Protein 6J44 (pdb70)

Structure (mmCIF, N/CA/C/O backbone):
data_6J44
#
_entry.id   6J44
#
_cell.length_a   66.982
_cell.length_b   66.982
_cell.length_c   35.462
_cell.angle_alpha   90.000
_cell.angle_beta   90.000
_cell.angle_gamma   120.000
#
_symmetry.space_group_name_H-M   'P 3'
#
loop_
_entity.id
_entity.type
_entity.pdbx_description
1 polymer 'DNA repair protein complementing XP-A cells'
2 non-polymer 'ZINC ION'
3 water water
#
loop_
_atom_site.group_PDB
_atom_site.id
_atom_site.type_symbol
_atom_site.label_atom_id
_atom_site.label_alt_id
_atom_site.label_comp_id
_atom_site.label_asym_id
_atom_site.label_entity_id
_atom_site.label_seq_id
_atom_site.pdbx_PDB_ins_code
_atom_site.Cartn_x
_atom_site.Cartn_y
_atom_site.Cartn_z
_atom_site.occupancy
_atom_site.B_iso_or_equiv
_atom_site.auth_seq_id
_atom_site.auth_comp_id
_atom_site.auth_asym_id
_atom_site.auth_atom_id
_atom_site.pdbx_PDB_model_num
ATOM 1 N N . MET A 1 4 ? 8.884 10.488 27.146 1.00 64.04 98 MET A N 1
ATOM 2 C CA . MET A 1 4 ? 9.590 10.962 25.903 1.00 61.09 98 MET A CA 1
ATOM 3 C C . MET A 1 4 ? 11.029 11.424 26.193 1.00 55.01 98 MET A C 1
ATOM 4 O O . MET A 1 4 ? 11.231 12.457 26.842 1.00 51.44 98 MET A O 1
ATOM 9 N N . GLU A 1 5 ? 12.022 10.663 25.721 1.00 52.89 99 GLU A N 1
ATOM 10 C CA . GLU A 1 5 ? 13.437 10.948 26.053 1.00 48.95 99 GLU A CA 1
ATOM 11 C C . GLU A 1 5 ? 13.867 12.323 25.595 1.00 46.78 99 GLU A C 1
ATOM 12 O O . GLU A 1 5 ? 14.585 12.995 26.317 1.00 47.77 99 GLU A O 1
ATOM 18 N N . PHE A 1 6 ? 13.430 12.711 24.394 1.00 45.26 100 PHE A N 1
ATOM 19 C CA . PHE A 1 6 ? 13.684 14.050 23.828 1.00 48.70 100 PHE A CA 1
ATOM 20 C C . PHE A 1 6 ? 13.461 15.176 24.826 1.00 51.63 100 PHE A C 1
ATOM 21 O O . PHE A 1 6 ? 14.260 16.116 24.881 1.00 49.61 100 PHE A O 1
ATOM 29 N N . ASP A 1 7 ? 12.398 15.075 25.630 1.00 51.86 101 ASP A N 1
ATOM 30 C CA . ASP A 1 7 ? 12.059 16.133 26.601 1.00 53.38 101 ASP A CA 1
ATOM 31 C C . ASP A 1 7 ? 12.988 16.246 27.809 1.00 48.67 101 ASP A C 1
ATOM 32 O O . ASP A 1 7 ? 12.913 17.228 28.544 1.00 45.81 101 ASP A O 1
ATOM 37 N N . TYR A 1 8 ? 13.868 15.269 27.998 1.00 48.85 102 TYR A N 1
ATOM 38 C CA . TYR A 1 8 ? 14.814 15.272 29.096 1.00 45.99 102 TYR A CA 1
ATOM 39 C C . TYR A 1 8 ? 16.214 15.547 28.544 1.00 49.63 102 TYR A C 1
ATOM 40 O O . TYR A 1 8 ? 16.779 14.743 27.775 1.00 47.47 102 TYR A O 1
ATOM 49 N N . VAL A 1 9 ? 16.754 16.693 28.943 1.00 47.79 103 VAL A N 1
ATOM 50 C CA . VAL A 1 9 ? 18.016 17.225 28.446 1.00 45.00 103 VAL A CA 1
ATOM 51 C C . VAL A 1 9 ? 19.062 16.924 29.485 1.00 45.45 103 VAL A C 1
ATOM 52 O O . VAL A 1 9 ? 18.886 17.326 30.636 1.00 42.68 103 VAL A O 1
ATOM 56 N N . ILE A 1 10 ? 20.115 16.193 29.095 1.00 39.24 104 ILE A N 1
ATOM 57 C CA . ILE A 1 10 ? 21.294 15.978 29.918 1.00 42.05 104 ILE A CA 1
ATOM 58 C C . ILE A 1 10 ? 22.059 17.298 29.976 1.00 44.77 104 ILE A C 1
ATOM 59 O O . ILE A 1 10 ? 22.367 17.879 28.926 1.00 40.23 104 ILE A O 1
ATOM 64 N N . CYS A 1 11 ? 22.367 17.760 31.196 1.00 39.82 105 CYS A N 1
ATOM 65 C CA . CYS A 1 11 ? 23.123 18.988 31.393 1.00 42.72 105 CYS A CA 1
ATOM 66 C C . CYS A 1 11 ? 24.599 18.755 31.018 1.00 43.19 105 CYS A C 1
ATOM 67 O O . CYS A 1 11 ? 25.224 17.818 31.490 1.00 39.09 105 CYS A O 1
ATOM 70 N N . GLU A 1 12 ? 25.143 19.626 30.176 1.00 44.59 106 GLU A N 1
ATOM 71 C CA . GLU A 1 12 ? 26.544 19.482 29.746 1.00 42.45 106 GLU A CA 1
ATOM 72 C C . GLU A 1 12 ? 27.563 19.809 30.825 1.00 44.28 106 GLU A C 1
ATOM 73 O O . GLU A 1 12 ? 28.761 19.628 30.608 1.00 49.64 106 GLU A O 1
ATOM 79 N N . GLU A 1 13 ? 27.104 20.312 31.978 1.00 45.06 107 GLU A N 1
ATOM 80 C CA . GLU A 1 13 ? 27.970 20.652 33.096 1.00 46.86 107 GLU A CA 1
ATOM 81 C C . GLU A 1 13 ? 27.893 19.581 34.169 1.00 48.02 107 GLU A C 1
ATOM 82 O O . GLU A 1 13 ? 28.897 18.955 34.471 1.00 48.99 107 GLU A O 1
ATOM 88 N N . CYS A 1 14 ? 26.711 19.371 34.736 1.00 46.25 108 CYS A N 1
ATOM 89 C CA . CYS A 1 14 ? 26.541 18.393 35.840 1.00 47.37 108 CYS A CA 1
ATOM 90 C C . CYS A 1 14 ? 26.190 16.993 35.384 1.00 49.85 108 CYS A C 1
ATOM 91 O O . CYS A 1 14 ? 26.264 16.060 36.189 1.00 45.68 108 CYS A O 1
ATOM 94 N N . GLY A 1 15 ? 25.783 16.833 34.119 1.00 41.76 109 GLY A N 1
ATOM 95 C CA . GLY A 1 15 ? 25.421 15.515 33.599 1.00 44.27 109 GLY A CA 1
ATOM 96 C C . GLY A 1 15 ? 24.034 15.038 33.993 1.00 42.64 109 GLY A C 1
ATOM 97 O O . GLY A 1 15 ? 23.649 13.950 33.614 1.00 45.36 109 GLY A O 1
ATOM 98 N N . LYS A 1 16 ? 23.265 15.860 34.719 1.00 47.93 110 LYS A N 1
ATOM 99 C CA . LYS A 1 16 ? 21.931 15.466 35.181 1.00 47.67 110 LYS A CA 1
ATOM 100 C C . LYS A 1 16 ? 20.875 16.010 34.273 1.00 43.14 110 LYS A C 1
ATOM 101 O O . LYS A 1 16 ? 21.017 17.117 33.749 1.00 41.38 110 LYS A O 1
ATOM 107 N N . GLU A 1 17 ? 19.796 15.247 34.142 1.00 41.41 111 GLU A N 1
ATOM 108 C CA . GLU A 1 17 ? 18.682 15.626 33.279 1.00 48.60 111 GLU A CA 1
ATOM 109 C C . GLU A 1 17 ? 17.804 16.723 33.863 1.00 48.14 111 GLU A C 1
ATOM 110 O O . GLU A 1 17 ? 17.613 16.820 35.081 1.00 48.30 111 GLU A O 1
ATOM 116 N N . PHE A 1 18 ? 17.324 17.572 32.968 1.00 42.46 112 PHE A N 1
ATOM 117 C CA . PHE A 1 18 ? 16.408 18.644 33.297 1.00 45.74 112 PHE A CA 1
ATOM 118 C C . PHE A 1 18 ? 15.455 18.796 32.138 1.00 48.85 112 PHE A C 1
ATOM 119 O O . PHE A 1 18 ? 15.705 18.278 31.028 1.00 45.98 112 PHE A O 1
ATOM 127 N N . MET A 1 19 ? 14.343 19.475 32.401 1.00 49.77 113 MET A N 1
ATOM 128 C CA . MET A 1 19 ? 13.336 19.698 31.386 1.00 52.76 113 MET A CA 1
ATOM 129 C C . MET A 1 19 ? 13.342 21.120 30.878 1.00 51.60 113 MET A C 1
ATOM 130 O O . MET A 1 19 ? 13.135 21.315 29.698 1.00 49.54 113 MET A O 1
ATOM 135 N N . ASP A 1 20 ? 13.552 22.100 31.755 1.00 53.59 114 ASP A N 1
ATOM 136 C CA . ASP A 1 20 ? 13.556 23.528 31.364 1.00 58.21 114 ASP A CA 1
ATOM 137 C C . ASP A 1 20 ? 14.725 24.227 32.004 1.00 50.46 114 ASP A C 1
ATOM 138 O O . ASP A 1 20 ? 15.066 23.947 33.149 1.00 51.75 114 ASP A O 1
ATOM 143 N N . SER A 1 21 ? 15.324 25.158 31.278 1.00 49.82 115 SER A N 1
ATOM 144 C CA . SER A 1 21 ? 16.269 26.083 31.883 1.00 46.52 115 SER A CA 1
ATOM 145 C C . SER A 1 21 ? 16.361 27.348 31.071 1.00 44.93 115 SER A C 1
ATOM 146 O O . SER A 1 21 ? 16.038 27.380 29.881 1.00 42.72 115 SER A O 1
ATOM 149 N N . TYR A 1 22 ? 16.808 28.402 31.739 1.00 48.10 116 TYR A N 1
ATOM 150 C CA . TYR A 1 22 ? 17.114 29.661 31.086 1.00 47.48 116 TYR A CA 1
ATOM 151 C C . TYR A 1 22 ? 17.974 29.468 29.817 1.00 45.88 116 TYR A C 1
ATOM 152 O O . TYR A 1 22 ? 17.592 29.903 28.734 1.00 46.90 116 TYR A O 1
ATOM 161 N N . LEU A 1 23 ? 19.127 28.822 29.991 1.00 46.24 117 LEU A N 1
ATOM 162 C CA . LEU A 1 23 ? 20.105 28.638 28.914 1.00 42.11 117 LEU A CA 1
ATOM 163 C C . LEU A 1 23 ? 19.555 27.806 27.740 1.00 44.35 117 LEU A C 1
ATOM 164 O O . LEU A 1 23 ? 19.778 28.132 26.565 1.00 44.21 117 LEU A O 1
ATOM 169 N N . MET A 1 24 ? 18.790 26.766 28.059 1.00 45.60 118 MET A N 1
ATOM 170 C CA . MET A 1 24 ? 18.155 25.935 27.031 1.00 47.61 118 MET A CA 1
ATOM 171 C C . MET A 1 24 ? 16.999 26.647 26.344 1.00 47.06 118 MET A C 1
ATOM 172 O O . MET A 1 24 ? 16.896 26.625 25.111 1.00 47.50 118 MET A O 1
ATOM 177 N N . ASN A 1 25 ? 16.144 27.296 27.135 1.00 44.47 119 ASN A N 1
ATOM 178 C CA . ASN A 1 25 ? 15.035 28.049 26.595 1.00 48.28 119 ASN A CA 1
ATOM 179 C C . ASN A 1 25 ? 15.519 29.128 25.652 1.00 48.45 119 ASN A C 1
ATOM 180 O O . ASN A 1 25 ? 15.038 29.220 24.532 1.00 48.73 119 ASN A O 1
ATOM 185 N N . HIS A 1 26 ? 16.470 29.944 26.101 1.00 49.24 120 HIS A N 1
ATOM 186 C CA . HIS A 1 26 ? 16.880 31.110 25.325 1.00 52.43 120 HIS A CA 1
ATOM 187 C C . HIS A 1 26 ? 17.916 30.819 2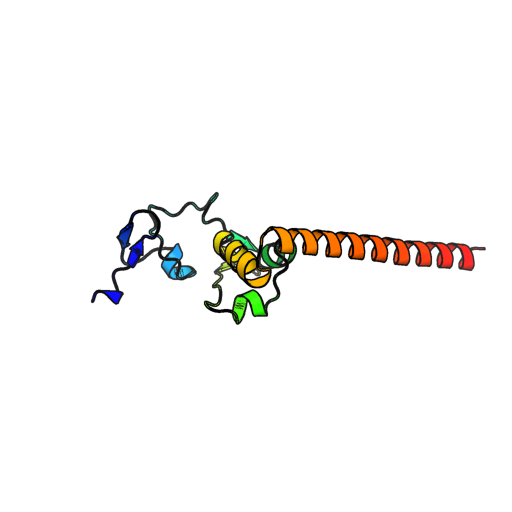4.228 1.00 49.17 120 HIS A C 1
ATOM 188 O O . HIS A 1 26 ? 17.868 31.448 23.183 1.00 50.78 120 HIS A O 1
ATOM 195 N N . PHE A 1 27 ? 18.825 29.880 24.472 1.00 48.84 121 PHE A N 1
ATOM 196 C CA . PHE A 1 27 ? 19.996 29.671 23.605 1.00 46.07 121 PHE A CA 1
ATOM 197 C C . PHE A 1 27 ? 20.166 28.272 23.011 1.00 46.75 121 PHE A C 1
ATOM 198 O O . PHE A 1 27 ? 21.080 28.050 22.198 1.00 44.60 121 PHE A O 1
ATOM 206 N N . ASP A 1 28 ? 19.267 27.347 23.378 1.00 43.54 122 ASP A N 1
ATOM 207 C CA . ASP A 1 28 ? 19.427 25.930 23.090 1.00 43.54 122 ASP A CA 1
ATOM 208 C C . ASP A 1 28 ? 20.742 25.391 23.612 1.00 44.50 122 ASP A C 1
ATOM 209 O O . ASP A 1 28 ? 21.318 24.462 23.044 1.00 45.44 122 ASP A O 1
ATOM 214 N N . LEU A 1 29 ? 21.215 25.962 24.716 1.00 42.57 123 LEU A N 1
ATOM 215 C CA . LEU A 1 29 ? 22.410 25.477 25.352 1.00 39.10 123 LEU A CA 1
ATOM 216 C C . LEU A 1 29 ? 21.902 24.549 26.439 1.00 39.46 123 LEU A C 1
ATOM 217 O O . LEU A 1 29 ? 21.153 24.990 27.291 1.00 41.83 123 LEU A O 1
ATOM 222 N N . PRO A 1 30 ? 22.341 23.284 26.436 1.00 39.49 124 PRO A N 1
ATOM 223 C CA . PRO A 1 30 ? 21.818 22.289 27.340 1.00 41.48 124 PRO A CA 1
ATOM 224 C C . PRO A 1 30 ? 22.483 22.323 28.710 1.00 41.02 124 PRO A C 1
ATOM 225 O O . PRO A 1 30 ? 23.187 21.401 29.103 1.00 43.95 124 PRO A O 1
ATOM 229 N N . THR A 1 31 ? 22.250 23.414 29.425 1.00 41.38 125 THR A N 1
ATOM 230 C CA . THR A 1 31 ? 22.822 23.612 30.745 1.00 41.01 125 THR A CA 1
ATOM 231 C C . THR A 1 31 ? 21.713 24.032 31.728 1.00 42.22 125 THR A C 1
ATOM 232 O O . THR A 1 31 ? 20.957 24.955 31.464 1.00 43.83 125 THR A O 1
ATOM 236 N N . CYS A 1 32 ? 21.637 23.352 32.863 1.00 48.79 126 CYS A N 1
ATOM 237 C CA . CYS A 1 32 ? 20.530 23.539 33.780 1.00 45.81 126 CYS A CA 1
ATOM 238 C C . CYS A 1 32 ? 20.732 24.826 34.585 1.00 47.75 126 CYS A C 1
ATOM 239 O O . CYS A 1 32 ? 21.834 25.384 34.634 1.00 47.33 126 CYS A O 1
ATOM 242 N N . ASP A 1 33 ? 19.657 25.269 35.232 1.00 51.05 127 ASP A N 1
ATOM 243 C CA . ASP A 1 33 ? 19.682 26.499 36.035 1.00 51.73 127 ASP A CA 1
ATOM 244 C C . ASP A 1 33 ? 20.635 26.455 37.218 1.00 48.47 127 ASP A C 1
ATOM 245 O O . ASP A 1 33 ? 21.160 27.500 37.599 1.00 50.31 127 ASP A O 1
ATOM 250 N N . ASN A 1 34 ? 20.895 25.260 37.757 1.00 49.35 128 ASN A N 1
ATOM 251 C CA . ASN A 1 34 ? 21.899 25.061 38.827 1.00 51.85 128 ASN A CA 1
ATOM 252 C C . ASN A 1 34 ? 23.323 25.345 38.384 1.00 53.62 128 ASN A C 1
ATOM 253 O O . ASN A 1 34 ? 24.140 25.841 39.170 1.00 49.59 128 ASN A O 1
ATOM 258 N N . CYS A 1 35 ? 23.629 24.982 37.141 1.00 46.94 129 CYS A N 1
ATOM 259 C CA . CYS A 1 35 ? 24.976 25.114 36.609 1.00 46.85 129 CYS A CA 1
ATOM 260 C C . CYS A 1 35 ? 25.225 26.432 35.878 1.00 49.38 129 CYS A C 1
ATOM 261 O O . CYS A 1 35 ? 26.369 26.744 35.550 1.00 50.73 129 CYS A O 1
ATOM 264 N N . ARG A 1 36 ? 24.168 27.191 35.608 1.00 50.00 130 ARG A N 1
ATOM 265 C CA . ARG A 1 36 ? 24.306 28.498 34.975 1.00 50.82 130 ARG A CA 1
ATOM 266 C C . ARG A 1 36 ? 25.212 29.430 35.806 1.00 52.38 130 ARG A C 1
ATOM 267 O O . ARG A 1 36 ? 25.011 29.579 37.006 1.00 50.98 130 ARG A O 1
ATOM 275 N N . ASP A 1 37 ? 26.195 30.040 35.146 1.00 49.15 131 ASP A N 1
ATOM 276 C CA . ASP A 1 37 ? 27.186 30.945 35.743 1.00 47.27 131 ASP A CA 1
ATOM 277 C C . ASP A 1 37 ? 27.083 32.233 34.931 1.00 48.60 131 ASP A C 1
ATOM 278 O O . ASP A 1 37 ? 27.818 32.438 33.961 1.00 51.73 131 ASP A O 1
ATOM 283 N N . ALA A 1 38 ? 26.169 33.105 35.337 1.00 47.89 132 ALA A N 1
ATOM 284 C CA . ALA A 1 38 ? 25.885 34.334 34.604 1.00 49.27 132 ALA A CA 1
ATOM 285 C C . ALA A 1 38 ? 27.029 35.319 34.534 1.00 51.95 132 ALA A C 1
ATOM 286 O O . ALA A 1 38 ? 27.066 36.117 33.604 1.00 58.44 132 ALA A O 1
ATOM 288 N N . ASP A 1 39 ? 27.946 35.277 35.502 1.00 53.43 133 ASP A N 1
ATOM 289 C CA . ASP A 1 39 ? 29.049 36.249 35.618 1.00 56.13 133 ASP A CA 1
ATOM 290 C C . ASP A 1 39 ? 30.282 35.888 34.815 1.00 56.13 133 ASP A C 1
ATOM 291 O O . ASP A 1 39 ? 31.054 36.765 34.453 1.00 58.55 133 ASP A O 1
ATOM 296 N N . ASP A 1 40 ? 30.499 34.595 34.597 1.00 56.49 134 ASP A N 1
ATOM 297 C CA . ASP A 1 40 ? 31.656 34.137 33.862 1.00 53.32 134 ASP A CA 1
ATOM 298 C C . ASP A 1 40 ? 31.251 33.265 32.661 1.00 49.40 134 ASP A C 1
ATOM 299 O O . ASP A 1 40 ? 31.083 33.801 31.573 1.00 49.20 134 ASP A O 1
ATOM 304 N N . LYS A 1 41 ? 31.104 31.949 32.853 1.00 47.20 135 LYS A N 1
ATOM 305 C CA . LYS A 1 41 ? 30.956 31.020 31.713 1.00 48.18 135 LYS A CA 1
ATOM 306 C C . LYS A 1 41 ? 29.756 31.332 30.820 1.00 44.28 135 LYS A C 1
ATOM 307 O O . LYS A 1 41 ? 29.869 31.271 29.586 1.00 44.03 135 LYS A O 1
ATOM 313 N N . HIS A 1 42 ? 28.634 31.687 31.438 1.00 40.88 136 HIS A N 1
ATOM 314 C CA . HIS A 1 42 ? 27.401 31.981 30.718 1.00 39.95 136 HIS A CA 1
ATOM 315 C C . HIS A 1 42 ? 27.058 33.445 30.629 1.00 40.44 136 HIS A C 1
ATOM 316 O O . HIS A 1 42 ? 25.902 33.801 30.476 1.00 42.36 136 HIS A O 1
ATOM 323 N N . LYS A 1 43 ? 28.081 34.294 30.656 1.00 43.08 137 LYS A N 1
ATOM 324 C CA . LYS A 1 43 ? 27.868 35.735 30.499 1.00 45.31 137 LYS A CA 1
ATOM 325 C C . LYS A 1 43 ? 27.506 36.072 29.065 1.00 46.35 137 LYS A C 1
ATOM 326 O O . LYS A 1 43 ? 27.928 35.381 28.113 1.00 43.35 137 LYS A O 1
ATOM 332 N N . LEU A 1 44 ? 26.727 37.139 28.941 1.00 43.03 138 LEU A N 1
ATOM 333 C CA . LEU A 1 44 ? 26.183 37.598 27.699 1.00 45.78 138 LEU A CA 1
ATOM 334 C C . LEU A 1 44 ? 27.031 38.730 27.213 1.00 48.51 138 LEU A C 1
ATOM 335 O O . LEU A 1 44 ? 27.654 39.411 28.017 1.00 48.41 138 LEU A O 1
ATOM 340 N N . ILE A 1 45 ? 27.114 38.898 25.895 1.00 44.01 139 ILE A N 1
ATOM 341 C CA . ILE A 1 45 ? 27.757 40.099 25.322 1.00 46.36 139 ILE A CA 1
ATOM 342 C C . ILE A 1 45 ? 26.927 40.632 24.182 1.00 41.72 139 ILE A C 1
ATOM 343 O O . ILE A 1 45 ? 26.139 39.895 23.579 1.00 44.70 139 ILE A O 1
ATOM 348 N N . THR A 1 46 ? 27.126 41.906 23.873 1.00 41.84 140 THR A N 1
ATOM 349 C CA . THR A 1 46 ? 26.367 42.540 22.831 1.00 41.46 140 THR A CA 1
ATOM 350 C C . THR A 1 46 ? 26.842 42.000 21.497 1.00 37.35 140 THR A C 1
ATOM 351 O O . THR A 1 46 ? 28.002 41.589 21.345 1.00 37.87 140 THR A O 1
ATOM 355 N N . LYS A 1 47 ? 25.937 42.016 20.535 1.00 41.84 141 LYS A N 1
ATOM 356 C CA . LYS A 1 47 ? 26.271 41.708 19.158 1.00 40.85 141 LYS A CA 1
ATOM 357 C C . LYS A 1 47 ? 27.454 42.545 18.682 1.00 44.56 141 LYS A C 1
ATOM 358 O O . LYS A 1 47 ? 28.370 42.006 18.058 1.00 39.82 141 LYS A O 1
ATOM 364 N N . THR A 1 48 ? 27.476 43.853 18.978 1.00 43.85 142 THR A N 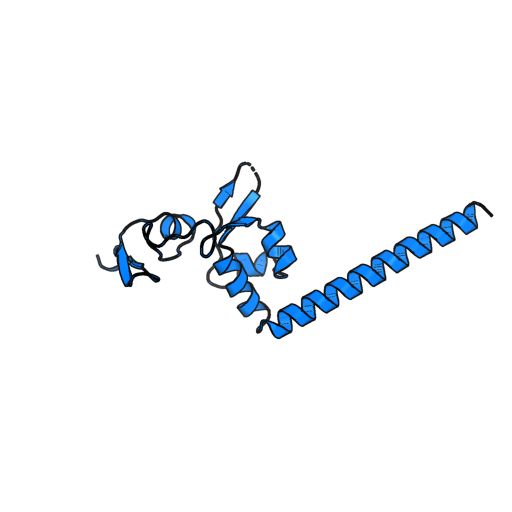1
ATOM 365 C CA . THR A 1 48 ? 28.530 44.710 18.376 1.00 43.54 142 THR A CA 1
ATOM 366 C C . THR A 1 48 ? 29.879 44.346 18.954 1.00 40.05 142 THR A C 1
ATOM 367 O O . THR A 1 48 ? 30.871 44.256 18.24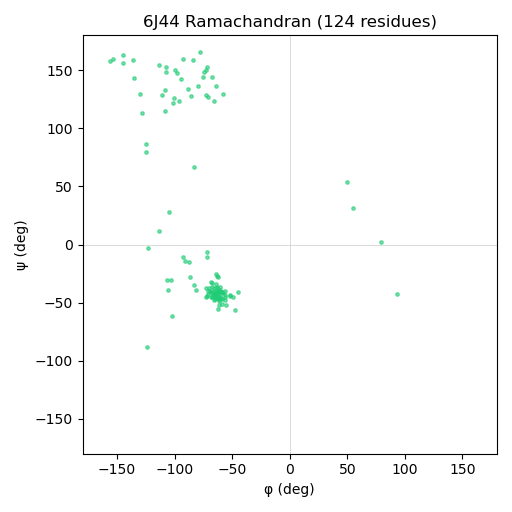2 1.00 43.48 142 THR A O 1
ATOM 371 N N . GLU A 1 49 ? 29.894 44.106 20.253 1.00 41.45 143 GLU A N 1
ATOM 372 C CA . GLU A 1 49 ? 31.054 43.655 20.971 1.00 43.53 143 GLU A CA 1
ATOM 373 C C . GLU A 1 49 ? 31.558 42.282 20.497 1.00 41.94 143 GLU A C 1
ATOM 374 O O . GLU A 1 49 ? 32.751 42.089 20.292 1.00 45.46 143 GLU A O 1
ATOM 380 N N . ALA A 1 50 ? 30.644 41.341 20.324 1.00 40.26 144 ALA A N 1
ATOM 381 C CA . ALA A 1 50 ? 30.991 40.011 19.819 1.00 40.10 144 ALA A CA 1
ATOM 382 C C . ALA A 1 50 ? 31.627 40.123 18.433 1.00 36.76 144 ALA A C 1
ATOM 383 O O . ALA A 1 50 ? 32.658 39.486 18.151 1.00 40.41 144 ALA A O 1
ATOM 385 N N . LYS A 1 51 ? 31.003 40.922 17.582 1.00 34.15 145 LYS A N 1
ATOM 386 C CA . LYS A 1 51 ? 31.458 41.092 16.197 1.00 39.22 145 LYS A CA 1
ATOM 387 C C . LYS A 1 51 ? 32.821 41.751 16.141 1.00 40.47 145 LYS A C 1
ATOM 388 O O . LYS A 1 51 ? 33.716 41.290 15.432 1.00 35.75 145 LYS A O 1
ATOM 394 N N . GLN A 1 52 ? 33.009 42.806 16.926 1.00 43.09 146 GLN A N 1
ATOM 395 C CA . GLN A 1 52 ? 34.287 43.534 16.875 1.00 44.49 146 GLN A CA 1
ATOM 396 C C . GLN A 1 52 ? 35.407 42.757 17.497 1.00 40.15 146 GLN A C 1
ATOM 397 O O . GLN A 1 52 ? 36.479 42.706 16.933 1.00 39.95 146 GLN A O 1
ATOM 403 N N . GLU A 1 53 ? 35.156 42.153 18.655 1.00 38.01 147 GLU A N 1
ATOM 404 C CA . GLU A 1 53 ? 36.200 41.471 19.401 1.00 41.23 147 GLU A CA 1
ATOM 405 C C . GLU A 1 53 ? 36.671 40.169 18.720 1.00 41.30 147 GLU A C 1
ATOM 406 O O . GLU A 1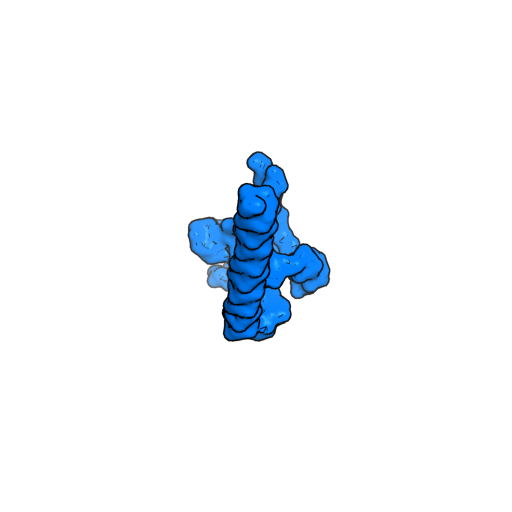 53 ? 37.864 39.852 18.732 1.00 38.32 147 GLU A O 1
ATOM 412 N N . TYR A 1 54 ? 35.744 39.436 18.111 1.00 40.75 148 TYR A N 1
ATOM 413 C CA . TYR A 1 54 ? 36.057 38.108 17.565 1.00 37.39 148 TYR A CA 1
ATOM 414 C C . TYR A 1 54 ? 35.961 38.058 16.030 1.00 37.66 148 TYR A C 1
ATOM 415 O O . TYR A 1 54 ? 36.012 36.970 15.424 1.00 35.56 148 TYR A O 1
ATOM 424 N N . LEU A 1 55 ? 35.862 39.246 15.424 1.00 34.94 149 LEU A N 1
ATOM 425 C CA . LEU A 1 55 ? 35.803 39.432 13.977 1.00 37.10 149 LEU A CA 1
ATOM 426 C C . LEU A 1 55 ? 34.788 38.588 13.192 1.00 38.40 149 LEU A C 1
ATOM 427 O O . LEU A 1 55 ? 35.144 37.899 12.264 1.00 35.14 149 LEU A O 1
ATOM 432 N N . LEU A 1 56 ? 33.527 38.655 13.611 1.00 37.06 150 LEU A N 1
ATOM 433 C CA . LEU A 1 56 ? 32.448 37.816 13.097 1.00 35.54 150 LEU A CA 1
ATOM 434 C C . LEU A 1 56 ? 31.525 38.642 12.245 1.00 38.53 150 LEU A C 1
ATOM 435 O O . LEU A 1 56 ? 31.173 39.767 12.620 1.00 39.22 150 LEU A O 1
ATOM 440 N N . LYS A 1 57 ? 31.190 38.103 11.077 1.00 35.02 151 LYS A N 1
ATOM 441 C CA 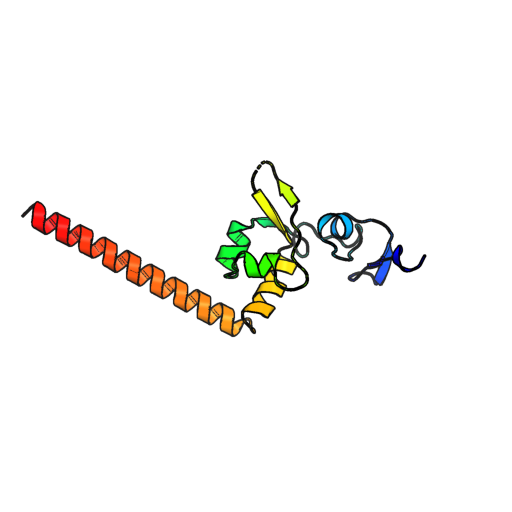. LYS A 1 57 ? 30.179 38.667 10.232 1.00 39.06 151 LYS A CA 1
ATOM 442 C C . LYS A 1 57 ? 28.809 38.154 10.699 1.00 36.97 151 LYS A C 1
ATOM 443 O O . LYS A 1 57 ? 28.706 37.104 11.352 1.00 34.68 151 LYS A O 1
ATOM 449 N N . ASP A 1 58 ? 27.759 38.875 10.333 1.00 37.34 152 ASP A N 1
ATOM 450 C CA . ASP A 1 58 ? 26.394 38.421 10.607 1.00 40.97 152 ASP A CA 1
ATOM 451 C C . ASP A 1 58 ? 26.123 36.996 10.115 1.00 38.54 152 ASP A C 1
ATOM 452 O O . ASP A 1 58 ? 25.524 36.212 10.838 1.00 38.87 152 ASP A O 1
ATOM 457 N N . CYS A 1 59 ? 26.580 36.658 8.910 1.00 39.56 153 CYS A N 1
ATOM 458 C CA . CYS A 1 59 ? 26.402 35.304 8.391 1.00 43.88 153 CYS A CA 1
ATOM 459 C C . CYS A 1 59 ? 27.130 34.219 9.211 1.00 45.81 153 CYS A C 1
ATOM 460 O O . CYS A 1 59 ? 26.679 33.056 9.237 1.00 43.91 153 CYS A O 1
ATOM 463 N N . ASP A 1 60 ? 28.219 34.583 9.897 1.00 44.10 154 ASP A N 1
ATOM 464 C CA . ASP A 1 60 ? 28.898 33.657 10.816 1.00 42.94 154 ASP A CA 1
ATOM 465 C C . ASP A 1 60 ? 28.005 33.291 11.973 1.00 38.93 154 ASP A C 1
ATOM 466 O O . ASP A 1 60 ? 28.086 32.187 12.506 1.00 43.78 154 ASP A O 1
ATOM 471 N N . LEU A 1 61 ? 27.176 34.233 12.398 1.00 41.00 155 LEU A N 1
ATOM 472 C CA . LEU A 1 61 ? 26.264 34.015 13.520 1.00 41.87 155 LEU A CA 1
ATOM 473 C C . LEU A 1 61 ? 24.991 33.274 13.098 1.00 46.01 155 LEU A C 1
ATOM 474 O O . LEU A 1 61 ? 24.494 32.416 13.837 1.00 43.43 155 LEU A O 1
ATOM 479 N N . GLU A 1 62 ? 24.489 33.631 11.909 1.00 44.17 156 GLU A N 1
ATOM 480 C CA . GLU A 1 62 ? 23.122 33.334 11.481 1.00 48.79 156 GLU A CA 1
ATOM 481 C C . GLU A 1 62 ? 23.047 32.165 10.499 1.00 51.35 156 GLU A C 1
ATOM 482 O O . GLU A 1 62 ? 22.048 31.449 10.494 1.00 57.90 156 GLU A O 1
ATOM 488 N N . LYS A 1 63 ? 24.079 31.966 9.680 1.00 49.92 157 LYS A N 1
ATOM 489 C CA . LYS A 1 63 ? 24.056 30.917 8.672 1.00 56.06 157 LYS A CA 1
ATOM 490 C C . LYS A 1 63 ? 24.928 29.694 8.963 1.00 55.47 157 LYS A C 1
ATOM 491 O O . LYS A 1 63 ? 24.558 28.597 8.568 1.00 65.18 157 LYS A O 1
ATOM 497 N N . ARG A 1 64 ? 26.043 29.842 9.666 1.00 52.15 158 ARG A N 1
ATOM 498 C CA . ARG A 1 64 ? 26.815 28.652 10.098 1.00 52.10 158 ARG A CA 1
ATOM 499 C C . ARG A 1 64 ? 26.039 27.850 11.131 1.00 46.39 158 ARG A C 1
ATOM 500 O O . ARG A 1 64 ? 25.402 28.440 11.985 1.00 45.56 158 ARG A O 1
ATOM 508 N N . GLU A 1 65 ? 26.166 26.519 11.085 1.00 43.71 159 GLU A N 1
ATOM 509 C CA . GLU A 1 65 ? 25.384 25.606 11.923 1.00 46.03 159 GLU A CA 1
ATOM 510 C C . GLU A 1 65 ? 26.039 25.317 13.267 1.00 40.90 159 GLU A C 1
ATOM 511 O O . GLU A 1 65 ? 27.231 25.039 13.284 1.00 44.14 159 GLU A O 1
ATOM 517 N N . PRO A 1 66 ? 25.325 25.353 14.396 1.00 37.51 160 PRO A N 1
ATOM 518 C CA . PRO A 1 66 ? 23.971 25.876 14.563 1.00 37.27 160 PRO A CA 1
ATOM 519 C C . PRO A 1 66 ? 23.928 27.425 14.541 1.00 39.64 160 PRO A C 1
ATOM 520 O O . PRO A 1 66 ? 24.901 28.061 15.001 1.00 38.26 160 PRO A O 1
ATOM 524 N N . PRO A 1 67 ? 22.826 28.023 14.043 1.00 39.01 161 PRO A N 1
ATOM 525 C CA . PRO A 1 67 ? 22.704 29.477 14.125 1.00 38.88 161 PRO A CA 1
ATOM 526 C C . PRO A 1 67 ? 22.652 29.872 15.604 1.00 37.81 161 PRO A C 1
ATOM 527 O O . PRO A 1 67 ? 22.052 29.159 16.415 1.00 37.33 161 PRO A O 1
ATOM 531 N N . LEU A 1 68 ? 23.382 30.914 15.961 1.00 37.47 162 LEU A N 1
ATOM 532 C CA . LEU A 1 68 ? 23.444 31.342 17.344 1.00 38.22 162 LEU A CA 1
ATOM 533 C C . LEU A 1 68 ? 22.194 32.136 17.652 1.00 39.94 162 LEU A C 1
ATOM 534 O O . LEU A 1 68 ? 21.756 32.977 16.865 1.00 39.10 162 LEU A O 1
ATOM 539 N N . LYS A 1 69 ? 21.636 31.843 18.811 1.00 43.54 163 LYS A N 1
ATOM 540 C CA . LYS A 1 69 ? 20.462 32.529 19.318 1.00 43.75 163 LYS A CA 1
ATOM 541 C C . LYS A 1 69 ? 20.898 33.695 20.215 1.00 45.76 163 LYS A C 1
ATOM 542 O O . LYS A 1 69 ? 22.024 33.748 20.713 1.00 42.10 163 LYS A O 1
ATOM 548 N N . PHE A 1 70 ? 19.983 34.631 20.395 1.00 45.07 164 PHE A N 1
ATOM 549 C CA . PHE A 1 70 ? 20.224 35.839 21.141 1.00 46.40 164 PHE A CA 1
ATOM 550 C C . PHE A 1 70 ? 18.943 36.221 21.875 1.00 49.92 164 PHE A C 1
ATOM 551 O O . PHE A 1 70 ? 17.840 35.837 21.466 1.00 46.37 164 PHE A O 1
ATOM 559 N N . ILE A 1 71 ? 19.099 36.972 22.954 1.00 53.88 165 ILE A N 1
ATOM 560 C CA . ILE A 1 71 ? 17.965 37.636 23.609 1.00 56.01 165 ILE A CA 1
ATOM 561 C C . ILE A 1 71 ? 18.048 39.133 23.312 1.00 56.63 165 ILE A C 1
ATOM 562 O O . ILE A 1 71 ? 19.148 39.694 23.145 1.00 52.69 165 ILE A O 1
ATOM 567 N N . VAL A 1 72 ? 16.886 39.776 23.220 1.00 59.59 166 VAL A N 1
ATOM 568 C CA . VAL A 1 72 ? 16.812 41.203 22.893 1.00 64.99 166 VAL A CA 1
ATOM 569 C C . VAL A 1 72 ? 16.593 42.013 24.171 1.00 67.34 166 VAL A C 1
ATOM 570 O O . VAL A 1 72 ? 15.679 41.726 24.934 1.00 66.89 166 VAL A O 1
ATOM 574 N N . LYS A 1 73 ? 17.441 42.993 24.412 1.00 73.05 167 LYS A N 1
ATOM 575 C CA . LYS A 1 73 ? 17.326 43.860 25.567 1.00 78.94 167 LYS A CA 1
ATOM 576 C C . LYS A 1 73 ? 16.846 45.197 25.069 1.00 85.52 167 LYS A C 1
ATOM 577 O O . LYS A 1 73 ? 17.142 45.567 23.952 1.00 84.93 167 LYS A O 1
ATOM 583 N N . LYS A 1 74 ? 16.149 45.950 25.914 1.00 93.61 168 LYS A N 1
ATOM 584 C CA . LYS A 1 74 ? 15.552 47.245 25.517 1.00 91.76 168 LYS A CA 1
ATOM 585 C C . LYS A 1 74 ? 15.934 48.370 26.474 1.00 89.91 168 LYS A C 1
ATOM 586 O O . LYS A 1 74 ? 17.113 48.666 26.657 1.00 93.10 168 LYS A O 1
ATOM 592 N N . ASP A 1 83 ? 18.022 48.938 21.457 1.00 76.15 177 ASP A N 1
ATOM 593 C CA . ASP A 1 83 ? 17.433 47.604 21.398 1.00 78.70 177 ASP A CA 1
ATOM 594 C C . ASP A 1 83 ? 18.489 46.560 20.972 1.00 75.19 177 ASP A C 1
ATOM 595 O O . ASP A 1 83 ? 18.533 46.163 19.807 1.00 76.82 177 ASP A O 1
ATOM 600 N N . MET A 1 84 ? 19.333 46.125 21.917 1.00 69.86 178 MET A N 1
ATOM 601 C CA . MET A 1 84 ? 20.527 45.312 21.601 1.00 68.83 178 MET A CA 1
ATOM 602 C C . MET A 1 84 ? 20.306 43.791 21.715 1.00 62.31 178 MET A C 1
ATOM 603 O O . MET A 1 84 ? 19.602 43.304 22.601 1.00 57.96 178 MET A O 1
ATOM 608 N N . LYS A 1 85 ? 20.929 43.063 20.787 1.00 58.07 179 LYS A N 1
ATOM 609 C CA . LYS A 1 85 ? 20.968 41.601 20.798 1.00 51.64 179 LYS A CA 1
ATOM 610 C C . LYS A 1 85 ? 22.140 41.153 21.667 1.00 46.52 179 LYS A C 1
ATOM 611 O O . LYS A 1 85 ? 23.267 41.625 21.491 1.00 50.05 179 LYS A O 1
ATOM 617 N N . LEU A 1 86 ? 21.854 40.263 22.619 1.00 45.81 180 LEU A N 1
ATOM 618 C CA . LEU A 1 86 ? 22.833 39.699 23.520 1.00 46.38 180 LEU A CA 1
ATOM 619 C C . LEU A 1 86 ? 23.035 38.218 23.202 1.00 44.84 180 LEU A C 1
ATOM 620 O O . LEU A 1 86 ? 22.075 37.461 23.128 1.00 45.76 180 LEU A O 1
ATOM 625 N N . TYR A 1 87 ? 24.293 37.833 23.041 1.00 43.58 181 TYR A N 1
ATOM 626 C CA . TYR A 1 87 ? 24.703 36.457 22.740 1.00 42.05 181 TYR A CA 1
ATOM 627 C C . TYR A 1 87 ? 25.464 35.914 23.920 1.00 39.86 181 TYR A C 1
ATOM 628 O O . TYR A 1 87 ? 26.060 36.692 24.652 1.00 43.42 181 TYR A O 1
ATOM 637 N N . LEU A 1 88 ? 25.467 34.587 24.097 1.00 36.79 182 LEU A N 1
ATOM 638 C CA . LEU A 1 88 ? 26.396 33.928 25.039 1.00 38.10 182 LEU A CA 1
ATOM 639 C C . LEU A 1 88 ? 27.812 34.100 24.549 1.00 38.83 182 LEU A C 1
ATOM 640 O O . LEU A 1 88 ? 28.140 33.648 23.435 1.00 36.51 182 LEU A O 1
ATOM 645 N N . LYS A 1 89 ? 28.679 34.677 25.382 1.00 40.40 183 LYS A N 1
ATOM 646 C CA . LYS A 1 89 ? 30.067 34.878 25.011 1.00 39.30 183 LYS A CA 1
ATOM 647 C C . LYS A 1 89 ? 30.721 33.545 24.607 1.00 39.97 183 LYS A C 1
ATOM 648 O O . LYS A 1 89 ? 31.492 33.458 23.654 1.00 39.42 183 LYS A O 1
ATOM 654 N N . LEU A 1 90 ? 30.440 32.530 25.398 1.00 40.70 184 LEU A N 1
ATOM 655 C CA . LEU A 1 90 ? 30.936 31.180 25.166 1.00 40.12 184 LEU A CA 1
ATOM 656 C C . LEU A 1 90 ? 30.722 30.699 23.731 1.00 35.68 184 LEU A C 1
ATOM 657 O O . LEU A 1 90 ? 31.594 30.073 23.123 1.00 34.13 184 LEU A O 1
ATOM 662 N N . GLN A 1 91 ? 29.522 30.942 23.227 1.00 35.80 185 GLN A N 1
ATOM 663 C CA . GLN A 1 91 ? 29.130 30.525 21.884 1.00 38.13 185 GLN A CA 1
ATOM 664 C C . GLN A 1 91 ? 29.784 31.360 20.798 1.00 36.39 185 GLN A C 1
ATOM 665 O O . GLN A 1 91 ? 30.201 30.843 19.755 1.00 36.13 185 GLN A O 1
ATOM 671 N N . ILE A 1 92 ? 29.914 32.657 21.077 1.00 38.99 186 ILE A N 1
ATOM 672 C CA . ILE A 1 92 ? 30.602 33.590 20.217 1.00 35.19 186 ILE A CA 1
ATOM 673 C C . ILE A 1 92 ? 32.044 33.145 20.032 1.00 34.91 186 ILE A C 1
ATOM 674 O O . ILE A 1 92 ? 32.553 33.126 18.902 1.00 35.00 186 ILE A O 1
ATOM 679 N N . VAL A 1 93 ? 32.693 32.791 21.133 1.00 33.74 187 VAL A N 1
ATOM 680 C CA . VAL A 1 93 ? 34.100 32.425 21.120 1.00 36.44 187 VAL A CA 1
ATOM 681 C C . VAL A 1 93 ? 34.275 31.125 20.317 1.00 38.42 187 VAL A C 1
ATOM 682 O O . VAL A 1 93 ? 35.162 31.024 19.497 1.00 36.22 187 VAL A O 1
ATOM 686 N N . LYS A 1 94 ? 33.444 30.127 20.601 1.00 39.39 188 LYS A N 1
ATOM 687 C CA . LYS A 1 94 ? 33.439 28.856 19.853 1.00 39.15 188 LYS A CA 1
ATOM 688 C C . LYS A 1 94 ? 33.236 29.101 18.357 1.00 33.99 188 LYS A C 1
ATOM 689 O O . LYS A 1 94 ? 33.995 28.599 17.524 1.00 32.78 188 LYS A O 1
ATOM 695 N N . ARG A 1 95 ? 32.248 29.915 18.011 1.00 33.07 189 ARG A N 1
ATOM 696 C CA . ARG A 1 95 ? 31.998 30.244 16.584 1.00 33.07 189 ARG A CA 1
ATOM 697 C C . ARG A 1 95 ? 33.183 30.932 15.931 1.00 35.90 189 ARG A C 1
ATOM 698 O O . ARG A 1 95 ? 33.489 30.698 14.739 1.00 33.41 189 ARG A O 1
ATOM 706 N N . SER A 1 96 ? 33.867 31.787 16.697 1.00 37.39 190 SER A N 1
ATOM 707 C CA . SER A 1 96 ? 35.015 32.509 16.178 1.00 36.49 190 SER A CA 1
ATOM 708 C C . SER A 1 96 ? 36.162 31.554 15.857 1.00 35.48 190 SER A C 1
ATOM 709 O O . SER A 1 96 ? 36.770 31.652 14.796 1.00 32.96 190 SER A O 1
ATOM 712 N N . LEU A 1 97 ? 36.421 30.616 16.758 1.00 34.77 191 LEU A N 1
ATOM 713 C CA . LEU A 1 97 ? 37.440 29.588 16.523 1.00 37.26 191 LEU A CA 1
ATOM 714 C C . LEU A 1 97 ? 37.132 28.723 15.306 1.00 36.45 191 LEU A C 1
ATOM 715 O O . LEU A 1 97 ? 38.044 28.387 14.547 1.00 38.96 191 LEU A O 1
ATOM 720 N N . GLU A 1 98 ? 35.851 28.392 15.115 1.00 38.08 192 GLU A N 1
ATOM 721 C CA . GLU A 1 98 ? 35.392 27.654 13.951 1.00 38.01 192 GLU A CA 1
ATOM 722 C C . GLU A 1 98 ? 35.668 28.413 12.655 1.00 37.45 192 GLU A C 1
ATOM 723 O O . GLU A 1 98 ? 36.205 27.864 11.738 1.00 36.67 192 GLU A O 1
ATOM 729 N N . VAL A 1 99 ? 35.237 29.667 12.599 1.00 33.86 193 VAL A N 1
ATOM 730 C CA . VAL A 1 99 ? 35.389 30.519 11.437 1.00 34.96 193 VAL A CA 1
ATOM 731 C C . VAL A 1 99 ? 36.861 30.828 11.113 1.00 37.47 193 VAL A C 1
ATOM 732 O O . VAL A 1 99 ? 37.279 30.782 9.941 1.00 35.95 193 VAL A O 1
ATOM 736 N N . TRP A 1 100 ? 37.650 31.155 12.133 1.00 33.83 194 TRP A N 1
ATOM 737 C CA . TRP A 1 100 ? 39.040 31.509 11.904 1.00 36.01 194 TRP A CA 1
ATOM 738 C C . TRP A 1 100 ? 39.994 30.300 11.904 1.00 37.34 194 TRP A C 1
ATOM 739 O O . TRP A 1 100 ? 41.128 30.454 11.497 1.00 37.64 194 TRP A O 1
ATOM 750 N N . GLY A 1 101 ? 39.541 29.144 12.409 1.00 39.65 195 GLY A N 1
ATOM 751 C CA . GLY A 1 101 ? 40.325 27.895 12.400 1.00 41.36 195 GLY A CA 1
ATOM 752 C C . GLY A 1 101 ? 41.126 27.698 13.674 1.00 42.13 195 GLY A C 1
ATOM 753 O O . GLY A 1 101 ? 41.213 26.577 14.212 1.00 38.91 195 GLY A O 1
ATOM 754 N N . SER A 1 102 ? 41.745 28.779 14.146 1.00 39.74 196 SER A N 1
ATOM 755 C CA . SER A 1 102 ? 42.543 28.728 15.345 1.00 41.76 196 SER A CA 1
ATOM 756 C C . SER A 1 102 ? 42.618 30.079 16.054 1.00 38.11 196 SER A C 1
ATOM 757 O O . SER A 1 102 ? 42.356 31.137 15.465 1.00 38.12 196 SER A O 1
ATOM 760 N N . GLN A 1 103 ? 42.961 30.028 17.336 1.00 37.84 197 GLN A N 1
ATOM 761 C CA . GLN A 1 103 ? 43.178 31.224 18.125 1.00 38.83 197 GLN A CA 1
ATOM 762 C C . GLN A 1 103 ? 44.290 32.065 17.460 1.00 42.43 197 GLN A C 1
ATOM 763 O O . GLN A 1 103 ? 44.195 33.290 17.358 1.00 40.86 197 GLN A O 1
ATOM 769 N N . GLU A 1 104 ? 45.331 31.374 17.006 1.00 41.17 198 GLU A N 1
ATOM 770 C CA . GLU A 1 104 ? 46.466 32.015 16.357 1.00 45.19 198 GLU A CA 1
ATOM 771 C C . GLU A 1 104 ? 46.055 32.774 15.100 1.00 42.28 198 GLU A C 1
ATOM 772 O O . GLU A 1 104 ? 46.496 33.903 14.882 1.00 41.38 198 GLU A O 1
ATOM 778 N N . ALA A 1 105 ? 45.212 32.160 14.275 1.00 42.91 199 ALA A N 1
ATOM 779 C CA . ALA A 1 105 ? 44.776 32.812 13.048 1.00 42.13 199 ALA A CA 1
ATOM 780 C C . ALA A 1 105 ? 43.877 34.001 13.370 1.00 42.05 199 ALA A C 1
ATOM 781 O O . ALA A 1 105 ? 43.903 35.022 12.665 1.00 39.68 199 ALA A O 1
ATOM 783 N N . LEU A 1 106 ? 43.116 33.906 14.451 1.00 39.47 200 LEU A N 1
ATOM 784 C CA . LEU A 1 106 ? 42.266 35.037 14.849 1.00 39.54 200 LEU A CA 1
ATOM 785 C C . LEU A 1 106 ? 43.149 36.185 15.321 1.00 40.27 200 LEU A C 1
ATOM 786 O O . LEU A 1 106 ? 42.909 37.338 14.958 1.00 42.10 200 LEU A O 1
ATOM 791 N N . GLU A 1 107 ? 44.149 35.875 16.146 1.00 41.69 201 GLU A N 1
ATOM 792 C CA . GLU A 1 107 ? 45.083 36.896 16.630 1.00 42.19 201 GLU A CA 1
ATOM 793 C C . GLU A 1 107 ? 45.874 37.556 15.509 1.00 44.81 201 GLU A C 1
ATOM 794 O O . GLU A 1 107 ? 46.053 38.779 15.522 1.00 47.76 201 GLU A O 1
ATOM 800 N N . GLU A 1 108 ? 46.308 36.775 14.523 1.00 44.72 202 GLU A N 1
ATOM 801 C CA . GLU A 1 108 ? 46.951 37.349 13.337 1.00 48.81 202 GLU A CA 1
ATOM 802 C C . GLU A 1 108 ? 46.004 38.292 12.581 1.00 46.96 202 GLU A C 1
ATOM 803 O O . GLU A 1 108 ? 46.412 39.368 12.160 1.00 46.94 202 GLU A O 1
ATOM 809 N N . ALA A 1 109 ? 44.733 37.922 12.451 1.00 43.69 203 ALA A N 1
ATOM 810 C CA . ALA A 1 109 ? 43.758 38.788 11.787 1.00 42.28 203 ALA A CA 1
ATOM 811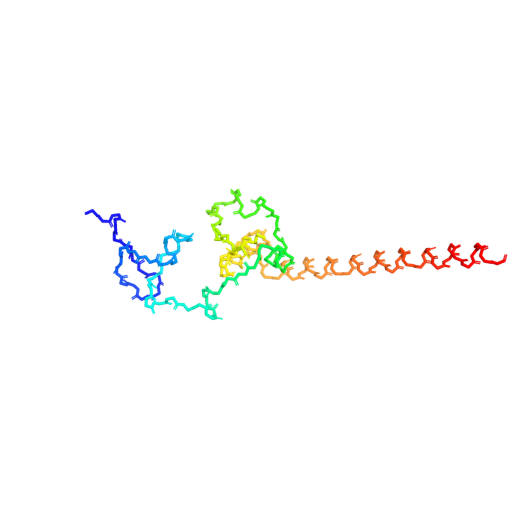 C C . ALA A 1 109 ? 43.484 40.084 12.547 1.00 39.97 203 ALA A C 1
ATOM 812 O O . ALA A 1 109 ? 43.358 41.128 11.942 1.00 39.61 203 ALA A O 1
ATOM 814 N N . LYS A 1 110 ? 43.351 40.003 13.866 1.00 39.05 204 LYS A N 1
ATOM 815 C CA . LYS A 1 110 ? 43.102 41.178 14.668 1.00 41.37 204 LYS A CA 1
ATOM 816 C C . LYS A 1 110 ? 44.286 42.155 14.577 1.00 43.73 204 LYS A C 1
ATOM 817 O O . LYS A 1 110 ? 44.087 43.364 14.545 1.00 48.27 204 LYS A O 1
ATOM 823 N N . GLU A 1 111 ? 45.499 41.614 14.502 1.00 44.10 205 GLU A N 1
ATOM 824 C CA . GLU A 1 111 ? 46.710 42.424 14.368 1.00 49.19 205 GLU A CA 1
ATOM 825 C C . GLU A 1 111 ? 46.796 43.066 12.976 1.00 47.98 205 GLU A C 1
ATOM 826 O O . GLU A 1 111 ? 47.125 44.244 12.864 1.00 50.67 205 GLU A O 1
ATOM 832 N N . VAL A 1 112 ? 46.432 42.326 11.929 1.00 46.68 206 VAL A N 1
ATOM 833 C CA . VAL A 1 112 ? 46.374 42.871 10.576 1.00 44.48 206 VAL A CA 1
ATOM 834 C C . VAL A 1 112 ? 45.340 43.998 10.497 1.00 46.65 206 VAL A C 1
ATOM 835 O O . VAL A 1 112 ? 45.627 45.062 9.917 1.00 45.38 206 VAL A O 1
ATOM 839 N N . ARG A 1 113 ? 44.170 43.785 11.106 1.00 41.48 207 ARG A N 1
ATOM 840 C CA . ARG A 1 113 ? 43.120 44.787 11.123 1.00 45.37 207 ARG A CA 1
ATOM 841 C C . ARG A 1 113 ? 43.557 46.066 11.862 1.00 47.00 207 ARG A C 1
ATOM 842 O O . ARG A 1 113 ? 43.284 47.161 11.401 1.00 44.72 207 ARG A O 1
ATOM 850 N N . GLN A 1 114 ? 44.167 45.916 13.031 1.00 48.69 208 GLN A N 1
ATOM 851 C CA . GLN A 1 114 ? 44.560 47.082 13.825 1.00 53.99 208 GLN A CA 1
ATOM 852 C C . GLN A 1 114 ? 45.628 47.905 13.093 1.00 51.59 208 GLN A C 1
ATOM 853 O O . GLN A 1 114 ? 45.562 49.130 13.084 1.00 49.81 208 GLN A O 1
ATOM 859 N N . GLU A 1 115 ? 46.598 47.220 12.491 1.00 50.21 209 GLU A N 1
ATOM 860 C CA . GLU A 1 115 ? 47.661 47.887 11.730 1.00 57.92 209 GLU A CA 1
ATOM 861 C C . GLU A 1 115 ? 47.136 48.587 10.480 1.00 54.72 209 GLU A C 1
ATOM 862 O O . GLU A 1 115 ? 47.574 49.693 10.166 1.00 53.26 209 GLU A O 1
ATOM 868 N N . ASN A 1 116 ? 46.200 47.951 9.776 1.00 51.25 210 ASN A N 1
ATOM 869 C CA . ASN A 1 116 ? 45.560 48.587 8.624 1.00 53.38 210 ASN A CA 1
ATOM 870 C C . ASN A 1 116 ? 44.746 49.807 9.028 1.00 50.74 210 ASN A C 1
ATOM 871 O O . ASN A 1 116 ? 44.739 50.809 8.305 1.00 49.21 210 ASN A O 1
ATOM 876 N N . ARG A 1 117 ? 44.032 49.698 10.142 1.00 48.06 211 ARG A N 1
ATOM 877 C CA . ARG A 1 117 ? 43.186 50.788 10.608 1.00 52.37 211 ARG A CA 1
ATOM 878 C C . ARG A 1 117 ? 44.028 51.983 11.053 1.00 49.99 211 ARG A C 1
ATOM 879 O O . ARG A 1 117 ? 43.679 53.127 10.757 1.00 44.18 211 ARG A O 1
ATOM 887 N N . GLU A 1 118 ? 45.126 51.717 11.748 1.00 48.11 212 GLU A N 1
ATOM 888 C CA . GLU A 1 118 ? 46.028 52.801 12.170 1.00 54.63 212 GLU A CA 1
ATOM 889 C C . GLU A 1 118 ? 46.674 53.479 10.971 1.00 50.20 212 GLU A C 1
ATOM 890 O O . GLU A 1 118 ? 46.697 54.710 10.896 1.00 50.33 212 GLU A O 1
ATOM 896 N N . LYS A 1 119 ? 47.181 52.678 10.042 1.00 46.58 213 LYS A N 1
ATOM 897 C CA . LYS A 1 119 ? 47.804 53.207 8.827 1.00 50.84 213 LYS A CA 1
ATOM 898 C C . LYS A 1 119 ? 46.845 54.112 8.067 1.00 51.22 213 LYS A C 1
ATOM 899 O O . LYS A 1 119 ? 47.245 55.172 7.620 1.00 51.39 213 LYS A O 1
ATOM 905 N N . MET A 1 120 ? 45.591 53.687 7.917 1.00 48.14 214 MET A N 1
ATOM 906 C CA . MET A 1 120 ? 44.569 54.461 7.200 1.00 52.49 214 MET A CA 1
ATOM 907 C C . MET A 1 120 ? 44.136 55.736 7.913 1.00 45.97 214 MET A C 1
ATOM 908 O O . MET A 1 120 ? 43.860 56.748 7.287 1.00 44.81 214 MET A O 1
ATOM 913 N N . LYS A 1 121 ? 43.988 55.666 9.225 1.00 43.53 215 LYS A N 1
ATOM 914 C CA . LYS A 1 121 ? 43.672 56.845 9.996 1.00 47.02 215 LYS A CA 1
ATOM 915 C C . LYS A 1 121 ? 44.819 57.870 9.914 1.00 44.85 215 LYS A C 1
ATOM 916 O O . LYS A 1 121 ? 44.565 59.045 9.756 1.00 42.73 215 LYS A O 1
ATOM 922 N N . GLN A 1 122 ? 46.062 57.395 10.011 1.00 43.35 216 GLN A N 1
ATOM 923 C CA . GLN A 1 122 ? 47.241 58.259 9.911 1.00 46.25 216 GLN A CA 1
ATOM 924 C C . GLN A 1 122 ? 47.294 58.938 8.553 1.00 48.07 216 GLN A C 1
ATOM 925 O O . GLN A 1 122 ? 47.470 60.154 8.483 1.00 49.06 216 GLN A O 1
ATOM 931 N N . LYS A 1 123 ? 47.126 58.157 7.487 1.00 49.37 217 LYS A N 1
ATOM 932 C CA . LYS A 1 123 ? 47.183 58.698 6.126 1.00 51.33 217 LYS A CA 1
ATOM 933 C C . LYS A 1 123 ? 46.107 59.746 5.880 1.00 49.66 217 LYS A C 1
ATOM 934 O O . LYS A 1 123 ? 46.390 60.825 5.376 1.00 48.39 217 LYS A O 1
ATOM 940 N N . LYS A 1 124 ? 44.887 59.430 6.274 1.00 48.05 218 LYS A N 1
ATOM 941 C CA . LYS A 1 124 ? 43.774 60.344 6.130 1.00 49.31 218 LYS A CA 1
ATOM 942 C C . LYS A 1 124 ? 43.960 61.640 6.935 1.00 44.84 218 LYS A C 1
ATOM 943 O O . LYS A 1 124 ? 43.699 62.738 6.446 1.00 43.88 218 LYS A O 1
ATOM 949 N N . PHE A 1 125 ? 44.395 61.504 8.183 1.00 42.15 219 PHE A N 1
ATOM 950 C CA . PHE A 1 125 ? 44.652 62.678 9.015 1.00 39.64 219 PHE A CA 1
ATOM 951 C C . PHE A 1 125 ? 45.737 63.590 8.410 1.00 36.99 219 PHE A C 1
ATOM 952 O O . PHE A 1 125 ? 45.585 64.807 8.360 1.00 35.63 219 PHE A O 1
ATOM 960 N N . ASP A 1 126 ? 46.827 62.979 7.987 1.00 37.73 220 ASP A N 1
ATOM 961 C CA . ASP A 1 126 ? 47.948 63.711 7.403 1.00 40.72 220 ASP A CA 1
ATOM 962 C C . ASP A 1 126 ? 47.591 64.432 6.094 1.00 42.27 220 ASP A C 1
ATOM 963 O O . ASP A 1 126 ? 48.048 65.564 5.860 1.00 41.33 220 ASP A O 1
ATOM 968 N N . LYS A 1 127 ? 46.752 63.801 5.274 1.00 41.53 221 LYS A N 1
ATOM 969 C CA . LYS A 1 127 ? 46.234 64.467 4.062 1.00 46.92 221 LYS A CA 1
ATOM 970 C C . LYS A 1 127 ? 45.382 65.687 4.395 1.00 44.57 221 LYS A C 1
ATOM 971 O O . LYS A 1 127 ? 45.490 66.723 3.748 1.00 47.08 221 LYS A O 1
ATOM 977 N N . LYS A 1 128 ? 44.554 65.586 5.427 1.00 45.35 222 LYS A N 1
ATOM 978 C CA . LYS A 1 128 ? 43.783 66.739 5.885 1.00 43.39 222 LYS A CA 1
ATOM 979 C C . LYS A 1 128 ? 44.661 67.826 6.494 1.00 43.65 222 LYS A C 1
ATOM 980 O O . LYS A 1 128 ? 44.352 68.984 6.359 1.00 40.94 222 LYS A O 1
ATOM 986 N N . VAL A 1 129 ? 45.756 67.465 7.152 1.00 41.78 223 VAL A N 1
ATOM 987 C CA . VAL A 1 129 ? 46.681 68.488 7.642 1.00 43.26 223 VAL A CA 1
ATOM 988 C C . VAL A 1 129 ? 47.369 69.187 6.461 1.00 41.98 223 VAL A C 1
ATOM 989 O O . VAL A 1 129 ? 47.488 70.409 6.456 1.00 42.24 223 VAL A O 1
ATOM 993 N N . LYS A 1 130 ? 47.832 68.414 5.486 1.00 47.29 224 LYS A N 1
ATOM 994 C CA . LYS A 1 130 ? 48.417 68.982 4.245 1.00 50.76 224 LYS A CA 1
ATOM 995 C C . LYS A 1 130 ? 47.428 69.941 3.561 1.00 53.19 224 LYS A C 1
ATOM 996 O O . LYS A 1 130 ? 47.774 71.085 3.239 1.00 51.43 224 LYS A O 1
ATOM 1002 N N . GLU A 1 131 ? 46.201 69.460 3.346 1.00 51.33 225 GLU A N 1
ATOM 1003 C CA . GLU A 1 131 ? 45.126 70.256 2.727 1.00 55.59 225 GLU A CA 1
ATOM 1004 C C . GLU A 1 131 ? 44.877 71.547 3.485 1.00 52.11 225 GLU A C 1
ATOM 1005 O O . GLU A 1 131 ? 44.660 72.590 2.885 1.00 52.76 225 GLU A O 1
ATOM 1011 N N . LEU A 1 132 ? 44.926 71.463 4.807 1.00 47.87 226 LEU A N 1
ATOM 1012 C CA . LEU A 1 132 ? 44.837 72.623 5.663 1.00 49.18 226 LEU A CA 1
ATOM 1013 C C . LEU A 1 132 ? 45.981 73.622 5.464 1.00 53.07 226 LEU A C 1
ATOM 1014 O O . LEU A 1 132 ? 45.726 74.818 5.229 1.00 52.17 226 LEU A O 1
ATOM 1019 N N . ARG A 1 133 ? 47.225 73.143 5.602 1.00 54.47 227 ARG A N 1
ATOM 1020 C CA . ARG A 1 133 ? 48.429 73.991 5.413 1.00 56.25 227 ARG A CA 1
ATOM 1021 C C . ARG A 1 133 ? 48.472 74.595 4.019 1.00 62.44 227 ARG A C 1
ATOM 1022 O O . ARG A 1 133 ? 48.843 75.748 3.859 1.00 63.39 227 ARG A O 1
ATOM 1030 N N . ARG A 1 134 ? 48.102 73.798 3.016 1.00 67.81 228 ARG A N 1
ATOM 1031 C CA . ARG A 1 134 ? 48.038 74.253 1.626 1.00 72.52 228 ARG A CA 1
ATOM 1032 C C . ARG A 1 134 ? 47.003 75.372 1.417 1.00 75.01 228 ARG A C 1
ATOM 1033 O O . ARG A 1 134 ? 47.29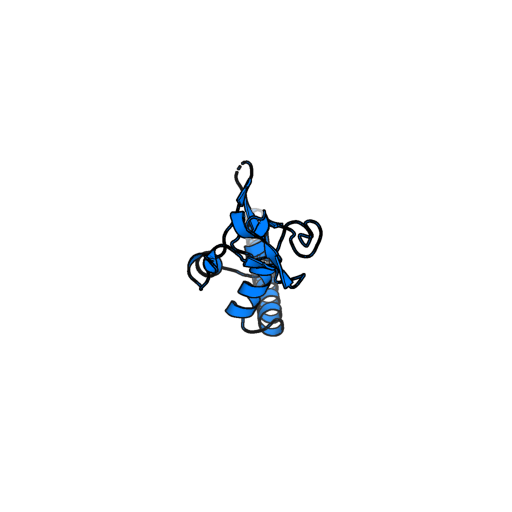0 76.357 0.730 1.00 71.96 228 ARG A O 1
ATOM 1041 N N . ALA A 1 135 ? 45.815 75.218 2.013 1.00 71.22 229 ALA A N 1
ATOM 1042 C CA . ALA A 1 135 ? 44.752 76.233 1.917 1.00 72.26 229 ALA A CA 1
ATOM 1043 C C . ALA A 1 135 ? 45.076 77.513 2.710 1.00 70.30 229 ALA A C 1
ATOM 1044 O O . ALA A 1 135 ? 44.843 78.610 2.210 1.00 69.55 229 ALA A O 1
ATOM 1046 N N . VAL A 1 136 ? 45.616 77.363 3.925 1.00 68.00 230 VAL A N 1
ATOM 1047 C CA . VAL A 1 136 ? 46.023 78.502 4.773 1.00 72.82 230 VAL A CA 1
ATOM 1048 C C . VAL A 1 136 ? 47.235 79.289 4.182 1.00 75.74 230 VAL A C 1
ATOM 1049 O O . VAL A 1 136 ? 47.275 80.519 4.290 1.00 71.75 230 VAL A O 1
ATOM 1053 N N . ARG A 1 137 ? 48.190 78.585 3.551 1.00 71.38 231 ARG A N 1
ATOM 1054 C CA . ARG A 1 137 ? 49.492 79.153 3.116 1.00 70.80 231 ARG A CA 1
ATOM 1055 C C . ARG A 1 137 ? 49.395 80.434 2.276 1.00 67.54 231 ARG A C 1
ATOM 1056 O O . ARG A 1 137 ? 49.156 80.376 1.080 1.00 66.50 231 ARG A O 1
#

B-factor: mean 50.65, std 12.51, range [32.78, 98.03]

Nearest PDB structures (foldseek):
  6j44-assembly1_A  TM=1.008E+00  e=3.355E-24  Homo sapiens
  6lae-assembly1_B  TM=9.688E-01  e=4.346E-18  Homo sapiens
  8eby-assembly1_K  TM=9.050E-01  e=1.787E-17  Homo sapiens
  6ro4-assembly1_G  TM=8.800E-01  e=2.833E-16  Homo sapiens
  1xpa-assembly1_A  TM=8.333E-01  e=1.191E-13  Homo sapiens

Sequence (126 aa):
MEFDYVICEECGKEFMDSYLMNHFDLPTCDNCRDADDKHKLITKTEAKQEYLLKDCDLEKREPPLKFIVKKDMKLYLKLQIVKRSLEVWGSQEALEEAKEVRQENREKMKQKKFDKKVKELRRAVR

InterPro domains:
  IPR000465 XPA/RAD14 [PTHR10142] (20-273)
  IPR000465 XPA/RAD14 [TIGR00598] (105-273)
  IPR009061 Putative DNA-binding domain superfamily [SSF46955] (134-207)
  IPR022652 Zinc finger, XPA-type, conserved site [PF01286] (104-133)
  IPR022652 Zinc finger, XPA-type, conserved site [PS00752] (105-129)
  IPR022656 XPA, C-terminal [PF05181] (135-186)
  IPR022658 XPA, conserved site [PS00753] (138-154)
  IPR037129 XPA domain superfamily [G3DSA:3.90.530.10] (98-208)

CATH classification: 3.90.530.10

Solvent-accessible surface area: 9428 Å² total; per-residue (Å²): 170,137,190,77,95,24,110,2,90,72,59,43,145,98,24,127,122,5,59,1,56,102,63,5,85,13,39,0,10,84,143,34,9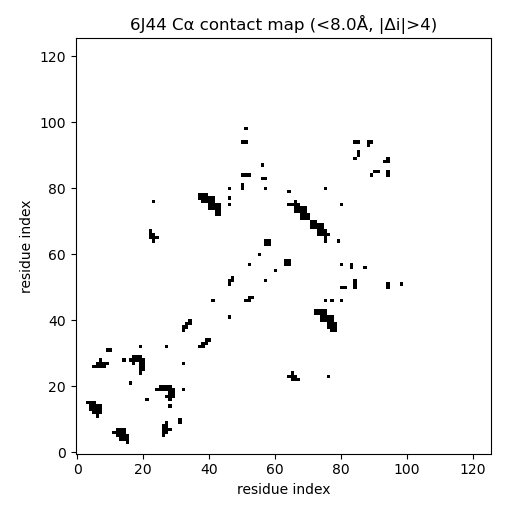2,59,55,120,101,92,5,77,50,17,40,31,66,81,0,57,104,92,42,30,7,129,54,50,10,0,77,164,111,143,81,67,8,89,72,29,75,106,215,130,70,66,26,1,0,69,57,16,0,45,75,0,0,65,82,40,83,64,49,98,116,34,6,93,97,20,75,107,85,97,127,109,91,110,121,127,99,115,91,104,95,134,68,126,123,37,119,69,108,151,139,91,120,208

Organism: Homo sapiens (NCBI:txid9606)

Radius of gyration: 21.16 Å; Cα contacts (8 Å, |Δi|>4): 139; chains: 1; bounding box: 40×68×37 Å

Foldseek 3Di:
DVVQWFQAPPPRHTDRDAPCCVQWVHRHHNVRDDCPPQFDKDWPVCLCLVLVDDQCLQAPPPPRTGFDADPHTTIGGSNVSNVSSCVVQVHPVSSVVVNVVVVVVVVVVVVVVVVVVVVVVVVVVD

Secondary structure (DSSP, 8-state):
-GGG-EEPTTT--EES--HHHHHH-----TTT--TTTTT-EEEHHHHHHHHT--HHHHHTSSSPPP-EEE--EEEEEHHHHHHHHHHHHSSHHHHHHHHHHHHHHHHHHHHHHHHHHHHHHHHHH-

GO terms:
  GO:0006289 nucleotide-excision repair (P, IMP)
  GO:1990837 sequence-specific double-stranded DNA binding (F, IDA)
  GO:0003684 damaged DNA binding (F, IDA)
  GO:0005662 DNA replication factor A complex (C, IDA)
  GO:0005515 protein binding (F, IPI)
  GO:0003684 damaged DNA binding (F, TAS)
  GO:0005654 nucleoplasm (C, TAS)
  GO:0005654 nucleoplasm (C, IDA)
  GO:0016604 nuclear body (C, IDA)
  GO:0005634 nucleus (C, IDA)
  GO:0009650 UV protection (P, IDA)
  GO:0006281 DNA repair (P, IDA)
  GO:0034504 protein localization to nucleus (P, IMP)
  GO:0009650 UV protection (P, IMP)
  GO:0006281 DNA repair (P, IMP)
  GO:0042803 protein homodimerization activity (F, IPI)
  GO:0019904 protein domain specific binding (F, IPI)